Protein AF-A0A945V0R3-F1 (afdb_monomer)

pLDDT: mean 94.89, std 6.66, range [54.44, 98.31]

Structure (mmCIF, N/CA/C/O backbone):
data_AF-A0A945V0R3-F1
#
_entry.id   AF-A0A945V0R3-F1
#
loop_
_atom_site.group_PDB
_atom_site.id
_atom_site.type_symbol
_atom_site.label_atom_id
_atom_site.label_alt_id
_atom_site.label_co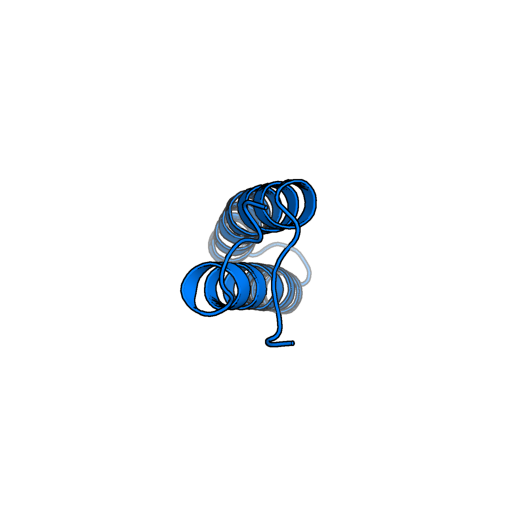mp_id
_atom_site.label_asym_id
_atom_site.label_entity_id
_atom_site.label_seq_id
_atom_site.pdbx_PDB_ins_code
_atom_site.Cartn_x
_atom_site.Cartn_y
_atom_site.Cartn_z
_atom_site.occupancy
_atom_site.B_iso_or_equiv
_atom_site.auth_seq_id
_atom_site.auth_comp_id
_atom_site.auth_asym_id
_atom_site.auth_atom_id
_atom_site.pdbx_PDB_model_num
ATOM 1 N N . MET A 1 1 ? 0.389 -0.742 -27.659 1.00 54.44 1 MET A N 1
ATOM 2 C CA . MET A 1 1 ? 0.917 -0.140 -26.417 1.00 54.44 1 MET A CA 1
ATOM 3 C C . MET A 1 1 ? 0.345 -0.924 -25.252 1.00 54.44 1 MET A C 1
ATOM 5 O O . MET A 1 1 ? -0.867 -1.091 -25.210 1.00 54.44 1 MET A O 1
ATOM 9 N N . GLY A 1 2 ? 1.196 -1.497 -24.398 1.00 79.69 2 GLY A N 1
ATOM 10 C CA . GLY A 1 2 ? 0.746 -2.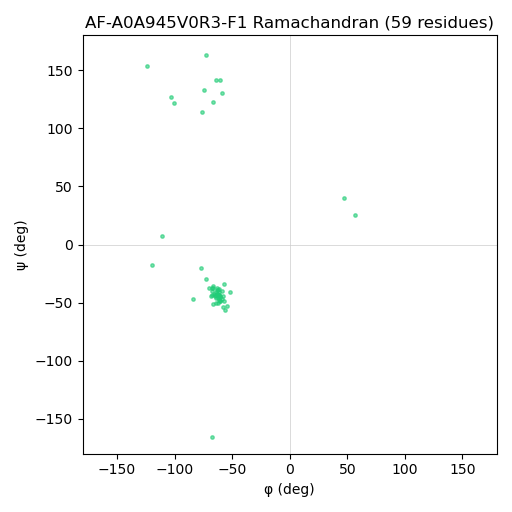077 -23.127 1.00 79.69 2 GLY A CA 1
ATOM 11 C C . GLY A 1 2 ? 0.377 -0.969 -22.138 1.00 79.69 2 GLY A C 1
ATOM 12 O O . GLY A 1 2 ? 0.754 0.180 -22.350 1.00 79.69 2 GLY A O 1
ATOM 13 N N . LEU A 1 3 ? -0.366 -1.302 -21.082 1.00 86.44 3 LEU A N 1
ATOM 14 C CA . LEU A 1 3 ? -0.604 -0.378 -19.973 1.00 86.44 3 LEU A CA 1
ATOM 15 C C . LEU A 1 3 ? 0.729 -0.130 -19.249 1.00 86.44 3 LEU A C 1
ATOM 17 O O . LEU A 1 3 ? 1.356 -1.091 -18.803 1.00 86.44 3 LEU A O 1
ATOM 21 N N . THR A 1 4 ? 1.150 1.129 -19.148 1.00 93.19 4 THR A N 1
ATOM 22 C CA . THR A 1 4 ? 2.355 1.556 -18.422 1.00 93.19 4 THR A CA 1
ATOM 23 C C . THR A 1 4 ? 1.994 2.599 -17.368 1.00 93.19 4 THR A C 1
ATOM 25 O O . THR A 1 4 ? 0.977 3.291 -17.476 1.00 93.19 4 THR A O 1
ATOM 28 N N . VAL A 1 5 ? 2.807 2.683 -16.316 1.00 91.81 5 VAL A N 1
ATOM 29 C CA . VAL A 1 5 ? 2.691 3.704 -15.267 1.00 91.81 5 VAL A CA 1
ATOM 30 C C . VAL A 1 5 ? 3.762 4.763 -15.500 1.00 91.81 5 VAL A C 1
ATOM 32 O O . VAL A 1 5 ? 4.940 4.434 -15.589 1.00 91.81 5 VAL A O 1
ATOM 35 N N . ASP A 1 6 ? 3.358 6.030 -15.562 1.00 94.38 6 ASP A N 1
ATOM 36 C CA . ASP A 1 6 ? 4.281 7.170 -15.558 1.00 94.38 6 ASP A CA 1
ATOM 37 C C . ASP A 1 6 ? 5.123 7.194 -14.258 1.00 94.38 6 ASP A C 1
ATOM 39 O O . ASP A 1 6 ? 4.575 6.919 -13.185 1.00 94.38 6 ASP A O 1
ATOM 43 N N . PRO A 1 7 ? 6.424 7.542 -14.287 1.00 94.31 7 PRO A N 1
ATOM 44 C CA . PRO A 1 7 ? 7.275 7.572 -13.094 1.00 94.31 7 PRO A CA 1
ATOM 45 C C . PRO A 1 7 ? 6.721 8.377 -11.914 1.00 94.31 7 PRO A C 1
ATOM 47 O O . PRO A 1 7 ? 6.804 7.923 -10.767 1.00 94.31 7 PRO A O 1
ATOM 50 N N . PHE A 1 8 ? 6.117 9.542 -12.164 1.00 95.06 8 PHE A N 1
ATOM 51 C CA . PHE A 1 8 ? 5.515 10.351 -11.105 1.00 95.06 8 PHE A CA 1
ATOM 52 C C . PHE A 1 8 ? 4.254 9.692 -10.553 1.00 95.06 8 PHE A C 1
ATOM 54 O O . PHE A 1 8 ? 4.035 9.706 -9.337 1.00 95.06 8 PHE A O 1
ATOM 61 N N . LEU A 1 9 ? 3.461 9.049 -11.414 1.00 95.69 9 LEU A N 1
ATOM 62 C CA . LEU A 1 9 ? 2.334 8.228 -10.977 1.00 95.69 9 LEU A CA 1
ATOM 63 C C . LEU A 1 9 ? 2.806 7.027 -10.138 1.00 95.69 9 LEU A C 1
ATOM 65 O O . LEU A 1 9 ? 2.194 6.720 -9.117 1.00 95.69 9 LEU A O 1
ATOM 69 N N . GLY A 1 10 ? 3.921 6.391 -10.503 1.00 95.75 10 GLY A N 1
ATOM 70 C CA . GLY A 1 10 ? 4.533 5.303 -9.736 1.00 95.75 10 GLY A CA 1
ATOM 71 C C . GLY A 1 10 ? 4.950 5.745 -8.330 1.00 95.75 10 GLY A C 1
ATOM 72 O O . GLY A 1 10 ? 4.624 5.080 -7.344 1.00 95.75 10 GLY A O 1
ATOM 73 N N . ILE A 1 11 ? 5.589 6.914 -8.218 1.00 97.00 11 ILE A N 1
ATOM 74 C CA . ILE A 1 11 ? 5.928 7.531 -6.925 1.00 97.00 11 ILE A CA 1
ATOM 75 C C . ILE A 1 11 ? 4.657 7.820 -6.117 1.00 97.00 11 ILE A C 1
ATOM 77 O O . ILE A 1 11 ? 4.596 7.510 -4.924 1.00 97.00 11 ILE A O 1
ATOM 81 N N . PHE A 1 12 ? 3.623 8.373 -6.754 1.00 97.50 12 PHE A N 1
ATOM 82 C CA . PHE A 1 12 ? 2.348 8.659 -6.099 1.00 97.50 12 PHE A CA 1
ATOM 83 C C . PHE A 1 12 ? 1.669 7.391 -5.558 1.00 97.50 12 PHE A C 1
ATOM 85 O O . PHE A 1 12 ? 1.193 7.386 -4.418 1.00 97.50 12 PHE A O 1
ATOM 92 N N . LEU A 1 13 ? 1.658 6.303 -6.335 1.00 97.50 13 LEU A N 1
ATOM 93 C CA . LEU A 1 13 ? 1.138 5.004 -5.902 1.00 97.50 13 LEU A CA 1
ATOM 94 C C . LEU A 1 13 ? 1.940 4.458 -4.715 1.00 97.50 13 LEU A C 1
ATOM 96 O O . LEU A 1 13 ? 1.355 3.933 -3.768 1.00 97.50 13 LEU A O 1
ATOM 100 N N . LEU A 1 14 ? 3.265 4.628 -4.717 1.00 97.69 14 LEU A N 1
ATOM 101 C CA . LEU A 1 14 ? 4.130 4.129 -3.648 1.00 97.69 14 LEU A CA 1
ATOM 102 C C . LEU A 1 14 ? 3.885 4.884 -2.337 1.00 97.69 14 LEU A C 1
ATOM 104 O O . LEU A 1 14 ? 3.724 4.268 -1.281 1.00 97.69 14 LEU A O 1
ATOM 108 N N . ILE A 1 15 ? 3.774 6.211 -2.409 1.00 98.31 15 IL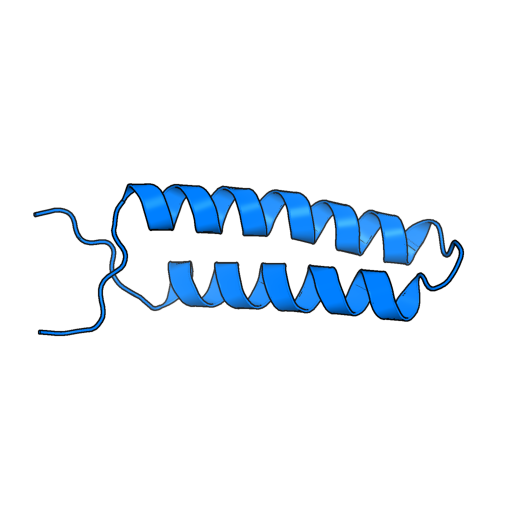E A N 1
ATOM 109 C CA . ILE A 1 15 ? 3.392 7.050 -1.267 1.00 98.31 15 ILE A CA 1
ATOM 110 C C . ILE A 1 15 ? 1.996 6.647 -0.773 1.00 98.31 15 ILE A C 1
ATOM 112 O O . ILE A 1 15 ? 1.814 6.390 0.419 1.00 98.31 15 ILE A O 1
ATOM 116 N N . SER A 1 16 ? 1.024 6.516 -1.678 1.00 97.94 16 SER A N 1
ATOM 117 C CA . SER A 1 16 ? -0.348 6.121 -1.338 1.00 97.94 16 SER A CA 1
ATOM 118 C C . SER A 1 16 ? -0.396 4.767 -0.629 1.00 97.94 16 SER A C 1
ATOM 120 O O . SER A 1 16 ? -1.056 4.646 0.404 1.00 97.94 16 SER A O 1
ATOM 122 N N . MET A 1 17 ? 0.360 3.778 -1.115 1.00 98.12 17 MET A N 1
ATOM 123 C CA . MET A 1 17 ? 0.493 2.456 -0.500 1.00 98.12 17 MET A CA 1
ATOM 124 C C . MET A 1 17 ? 0.995 2.549 0.947 1.00 98.12 17 MET A C 1
ATOM 126 O O . MET A 1 17 ? 0.396 1.953 1.845 1.00 98.12 17 MET A O 1
ATOM 130 N N . ILE A 1 18 ? 2.062 3.317 1.194 1.00 98.12 18 ILE A N 1
ATOM 131 C CA . ILE A 1 18 ? 2.676 3.442 2.525 1.00 98.12 18 ILE A CA 1
ATOM 132 C C . ILE A 1 18 ? 1.728 4.144 3.505 1.00 98.12 18 ILE A C 1
ATOM 134 O O . ILE A 1 18 ? 1.471 3.633 4.599 1.00 98.12 18 ILE A O 1
ATOM 138 N N . PHE A 1 19 ? 1.185 5.304 3.122 1.00 98.25 19 PHE A N 1
ATOM 139 C CA . PHE A 1 19 ? 0.323 6.091 4.006 1.00 98.25 19 PHE A CA 1
ATOM 140 C C . PHE A 1 19 ? -1.008 5.388 4.278 1.00 98.25 19 PHE A C 1
ATOM 142 O O . PHE A 1 19 ? -1.425 5.305 5.435 1.00 98.25 19 PHE A O 1
ATOM 149 N N . CYS A 1 20 ? -1.647 4.817 3.254 1.00 98.12 20 CYS A N 1
ATOM 150 C CA . CYS A 1 20 ? -2.894 4.079 3.444 1.00 98.12 20 CYS A CA 1
ATOM 151 C C . CYS A 1 20 ? -2.666 2.787 4.243 1.00 98.12 20 CYS A C 1
ATOM 153 O O . CYS A 1 20 ? -3.464 2.474 5.121 1.00 98.12 20 CYS A O 1
ATOM 155 N N . GLY A 1 21 ? -1.550 2.078 4.041 1.00 97.62 21 GLY A N 1
ATOM 156 C CA . GLY A 1 21 ? -1.200 0.911 4.858 1.00 97.62 21 GLY A CA 1
ATOM 157 C C . GLY A 1 21 ? -1.008 1.260 6.340 1.00 97.62 21 GLY A C 1
ATOM 158 O O . GLY A 1 21 ? -1.493 0.547 7.225 1.00 97.62 21 GLY A O 1
ATOM 159 N N . LYS A 1 22 ? -0.365 2.400 6.626 1.00 97.94 22 LYS A N 1
ATOM 160 C CA . LYS A 1 22 ? -0.241 2.927 7.991 1.00 97.94 22 LYS A CA 1
ATOM 161 C C . LYS A 1 22 ? -1.612 3.254 8.590 1.00 97.94 22 LYS A C 1
ATOM 163 O O . LYS A 1 22 ? -1.920 2.776 9.682 1.00 97.94 22 LYS A O 1
ATOM 168 N N . LEU A 1 23 ? -2.447 4.000 7.864 1.00 97.50 23 LEU A N 1
ATOM 169 C CA . LEU A 1 23 ? -3.789 4.380 8.317 1.00 97.50 23 LEU A CA 1
ATOM 170 C C . LEU A 1 23 ? -4.702 3.166 8.516 1.00 97.50 23 LEU A C 1
ATOM 172 O O . LEU A 1 23 ? -5.461 3.137 9.483 1.00 97.50 23 LEU A O 1
ATOM 176 N N . PHE A 1 24 ? -4.607 2.140 7.666 1.00 98.00 24 PHE A N 1
ATOM 177 C CA . PHE A 1 24 ? -5.295 0.864 7.871 1.00 98.00 24 PHE A CA 1
ATOM 178 C C . PHE A 1 24 ? -4.948 0.277 9.241 1.00 98.00 24 PHE A C 1
ATOM 180 O O . PHE A 1 24 ? -5.846 -0.006 10.033 1.00 98.00 24 PHE A O 1
ATOM 187 N N . ARG A 1 25 ? -3.650 0.149 9.545 1.00 97.25 25 ARG A N 1
ATOM 188 C CA . ARG A 1 25 ? -3.175 -0.432 10.807 1.00 97.25 25 ARG A CA 1
ATOM 189 C C . ARG A 1 25 ? -3.588 0.407 12.016 1.00 97.25 25 ARG A C 1
ATOM 191 O O . ARG A 1 25 ? -3.996 -0.153 13.030 1.00 97.25 25 ARG A O 1
ATOM 198 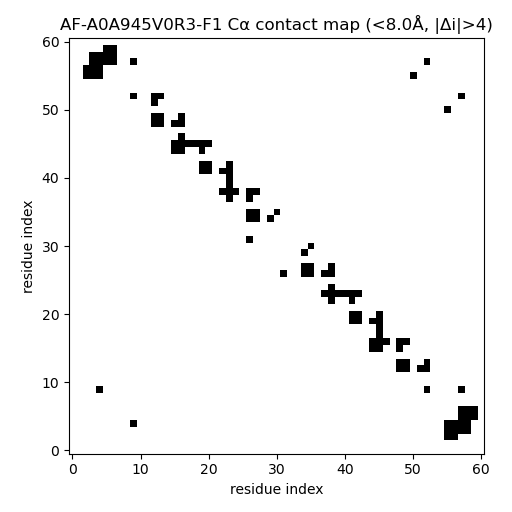N N . GLU A 1 26 ? -3.513 1.730 11.912 1.00 97.25 26 GLU A N 1
ATOM 199 C CA . GLU A 1 26 ? -3.958 2.641 12.972 1.00 97.25 26 GLU A CA 1
ATOM 200 C C . GLU A 1 26 ? -5.461 2.507 13.241 1.00 97.25 26 GLU A C 1
ATOM 202 O O . GLU A 1 26 ? -5.861 2.366 14.397 1.00 97.25 26 GLU A O 1
ATOM 207 N N . ASN A 1 27 ? -6.293 2.472 12.195 1.00 97.38 27 ASN A N 1
ATOM 208 C CA . ASN A 1 27 ? -7.738 2.280 12.343 1.00 97.38 27 ASN A CA 1
ATOM 209 C C . ASN A 1 27 ? -8.067 0.889 12.904 1.00 97.38 27 ASN A C 1
ATOM 211 O O . ASN A 1 27 ? -8.892 0.773 13.811 1.00 97.38 27 ASN A O 1
ATOM 215 N N . TRP A 1 28 ? -7.386 -0.156 12.428 1.00 96.12 28 TRP A N 1
ATOM 216 C CA . TRP A 1 28 ? -7.573 -1.529 12.902 1.00 96.12 28 TRP A CA 1
ATOM 217 C C . TRP A 1 28 ? -7.246 -1.693 14.395 1.00 96.12 28 TRP A C 1
ATOM 219 O O . TRP A 1 28 ? -7.948 -2.408 15.114 1.00 96.12 28 TRP A O 1
ATOM 229 N N . ASN A 1 29 ? -6.204 -1.004 14.869 1.00 96.56 29 ASN A N 1
ATOM 230 C CA . ASN A 1 29 ? -5.737 -1.102 16.251 1.00 96.56 29 ASN A CA 1
ATOM 231 C C . ASN A 1 29 ? -6.509 -0.190 17.211 1.00 96.56 29 ASN A C 1
ATOM 233 O O . ASN A 1 29 ? -6.931 -0.645 18.271 1.00 96.56 29 ASN A O 1
ATOM 237 N N . ASN A 1 30 ? -6.707 1.082 16.852 1.00 96.19 30 AS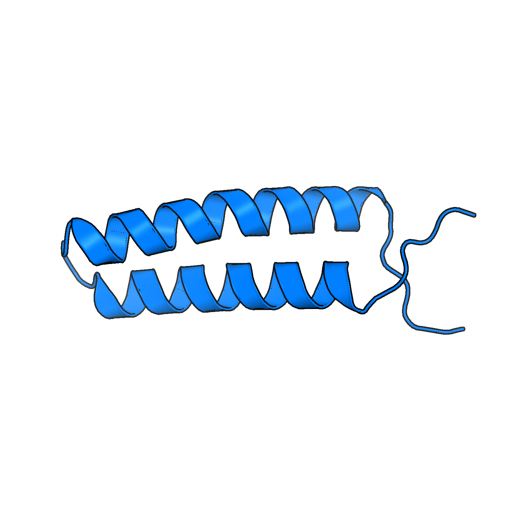N A N 1
ATOM 238 C CA . ASN A 1 30 ? -7.295 2.077 17.756 1.00 96.19 30 ASN A CA 1
ATOM 239 C C . ASN A 1 30 ? -8.817 1.933 17.882 1.00 96.19 30 ASN A C 1
ATOM 241 O O . ASN A 1 30 ? -9.399 2.425 18.846 1.00 96.19 30 ASN A O 1
ATOM 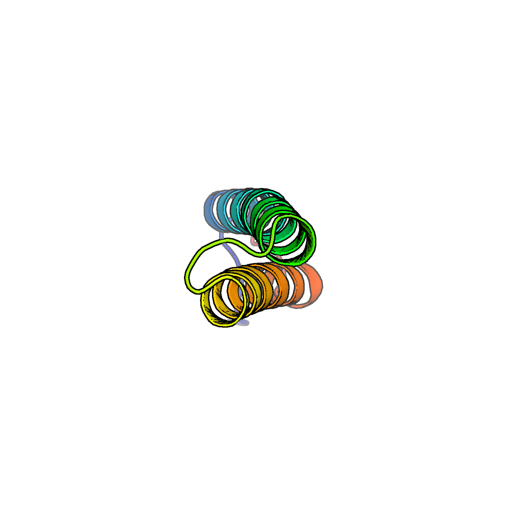245 N N . LYS A 1 31 ? -9.464 1.276 16.909 1.00 94.19 31 LYS A N 1
ATOM 246 C CA . LYS A 1 31 ? -10.900 0.953 16.896 1.00 94.19 31 LYS A CA 1
ATOM 247 C C . LYS A 1 31 ? -11.832 2.122 17.258 1.00 94.19 31 LYS A C 1
ATOM 249 O O . LYS A 1 31 ? -12.833 1.943 17.948 1.00 94.19 31 LYS A O 1
ATOM 254 N N . GLY A 1 32 ? -11.507 3.322 16.776 1.00 93.06 32 GLY A N 1
ATOM 255 C CA . GLY A 1 32 ? -12.329 4.521 16.947 1.00 93.06 32 GLY A CA 1
ATOM 256 C C . GLY A 1 32 ? -13.664 4.469 16.189 1.00 93.06 32 GLY A C 1
ATOM 257 O O . GLY A 1 32 ? -14.116 3.431 15.704 1.00 93.06 32 GLY A O 1
ATOM 258 N N . LYS A 1 33 ? -14.324 5.620 16.044 1.00 93.81 33 LYS A N 1
ATOM 259 C CA . LYS A 1 33 ? -15.594 5.703 15.308 1.00 93.81 33 LYS A CA 1
ATOM 260 C C . LYS A 1 33 ? -15.413 5.237 13.857 1.00 93.81 33 LYS A C 1
ATOM 262 O O . LYS A 1 33 ? -14.521 5.711 13.165 1.00 93.81 33 LYS A O 1
ATOM 267 N N . ASN A 1 34 ? -16.292 4.345 13.393 1.00 94.56 34 ASN A N 1
ATOM 268 C CA . ASN A 1 34 ? -16.289 3.801 12.027 1.00 94.56 34 ASN A CA 1
ATOM 269 C C . ASN A 1 34 ? -14.970 3.120 11.608 1.00 94.56 34 ASN A C 1
ATOM 271 O O . ASN A 1 34 ? -14.677 3.029 10.415 1.00 94.56 34 ASN A O 1
ATOM 275 N N . TRP A 1 35 ? -14.189 2.613 12.569 1.00 96.31 35 TRP A N 1
ATOM 276 C CA . TRP A 1 35 ? -12.859 2.060 12.308 1.00 96.31 35 TRP A CA 1
ATOM 277 C C . TRP A 1 35 ? -12.846 0.928 11.280 1.00 96.31 35 TRP A C 1
ATOM 279 O O . TRP A 1 35 ? -11.901 0.834 10.509 1.00 96.31 35 TRP A O 1
ATOM 289 N N . VAL A 1 36 ? -13.897 0.099 11.229 1.00 97.25 36 VAL A N 1
ATOM 290 C CA . VAL A 1 36 ? -14.005 -1.002 10.259 1.00 97.25 36 VAL A CA 1
ATOM 291 C C . VAL A 1 36 ? -14.061 -0.456 8.835 1.00 97.25 36 VAL A C 1
ATOM 293 O O . VAL A 1 36 ? -13.284 -0.879 7.986 1.00 97.25 36 VAL A O 1
ATOM 296 N N . ALA A 1 37 ? -14.950 0.508 8.578 1.00 97.00 37 ALA A N 1
ATOM 297 C CA . ALA A 1 37 ? -15.115 1.098 7.253 1.00 97.00 37 ALA A CA 1
ATOM 298 C C . ALA A 1 37 ? -13.856 1.861 6.818 1.00 97.00 37 ALA A C 1
ATOM 300 O O . ALA A 1 37 ? -13.402 1.696 5.689 1.00 97.00 37 ALA A O 1
ATOM 301 N N . LEU A 1 38 ? -13.263 2.645 7.726 1.00 97.00 38 LEU A N 1
ATOM 302 C CA . LEU A 1 38 ? -12.029 3.383 7.452 1.00 97.00 38 LEU A CA 1
ATOM 303 C C . LEU A 1 38 ? -10.847 2.444 7.209 1.00 97.00 38 LEU A C 1
ATOM 305 O O . LEU A 1 38 ? -10.116 2.636 6.242 1.00 97.00 38 LEU A O 1
ATOM 309 N N . ALA A 1 39 ? -10.684 1.403 8.031 1.00 97.50 39 ALA A N 1
ATOM 310 C CA . ALA A 1 39 ? -9.655 0.396 7.815 1.00 97.50 39 ALA A CA 1
ATOM 311 C C . ALA A 1 39 ? -9.818 -0.224 6.422 1.00 97.50 39 ALA A C 1
ATOM 313 O O . ALA A 1 39 ? -8.908 -0.120 5.605 1.00 97.50 39 ALA A O 1
ATOM 314 N N . TRP A 1 40 ? -10.984 -0.778 6.091 1.00 97.62 40 TRP A N 1
ATOM 315 C CA . TRP A 1 40 ? -11.186 -1.388 4.776 1.00 97.62 40 TRP A CA 1
ATOM 316 C C . TRP A 1 40 ? -10.973 -0.415 3.615 1.00 97.62 40 TRP A C 1
ATOM 318 O O . TRP A 1 40 ? -10.335 -0.798 2.638 1.00 97.62 40 TRP A O 1
ATOM 328 N N . PHE A 1 41 ? -11.416 0.839 3.731 1.00 98.00 41 PHE A N 1
ATOM 329 C CA . PHE A 1 41 ? -11.168 1.855 2.707 1.00 98.00 41 PHE A CA 1
ATOM 330 C C . PHE A 1 41 ? -9.666 2.052 2.452 1.00 98.00 41 PHE A C 1
ATOM 332 O O . PHE A 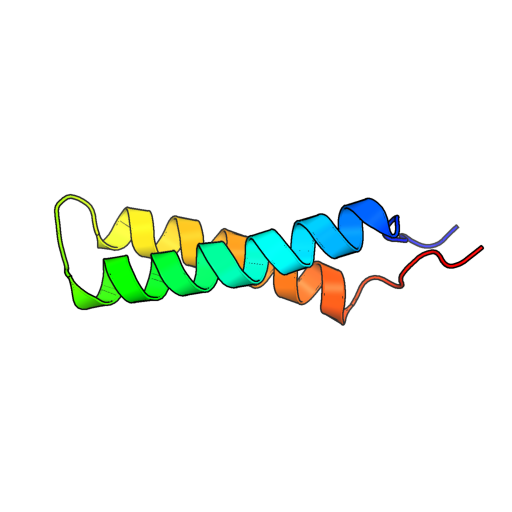1 41 ? -9.206 1.900 1.320 1.00 98.00 41 PHE A O 1
ATOM 339 N N . TYR A 1 42 ? -8.880 2.311 3.502 1.00 98.06 42 TYR A N 1
ATOM 340 C CA . TYR A 1 42 ? -7.432 2.487 3.362 1.00 98.06 42 TYR A CA 1
ATOM 341 C C . TYR A 1 42 ? -6.721 1.198 2.929 1.00 98.06 42 TYR A C 1
ATOM 343 O O . TYR A 1 42 ? -5.782 1.253 2.138 1.00 98.06 42 TYR A O 1
ATOM 351 N N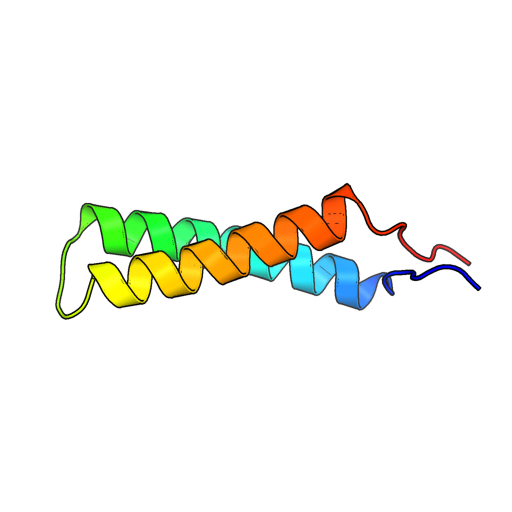 . GLY A 1 43 ? -7.184 0.038 3.396 1.00 97.75 43 GLY A N 1
ATOM 352 C CA . GLY A 1 43 ? -6.660 -1.264 2.990 1.00 97.75 43 GLY A CA 1
ATOM 353 C C . GLY A 1 43 ? -6.831 -1.507 1.490 1.00 97.75 43 GLY A C 1
ATOM 354 O O . GLY A 1 43 ? -5.863 -1.846 0.817 1.00 97.75 43 GLY A O 1
ATOM 355 N N . VAL A 1 44 ? -8.026 -1.252 0.946 1.00 98.25 44 VAL A N 1
ATOM 356 C CA . VAL A 1 44 ? -8.311 -1.407 -0.491 1.00 98.25 44 VAL A CA 1
ATOM 357 C C . VAL A 1 44 ? -7.447 -0.469 -1.332 1.00 98.25 44 VAL A C 1
ATOM 359 O O . VAL A 1 44 ? -6.855 -0.915 -2.314 1.00 98.25 44 VAL A O 1
ATOM 362 N N . VAL A 1 45 ? -7.311 0.802 -0.935 1.00 98.19 45 VAL A N 1
ATOM 363 C CA . VAL A 1 45 ? -6.456 1.767 -1.651 1.00 98.19 45 VAL A CA 1
ATOM 364 C C . VAL A 1 45 ? -4.986 1.335 -1.624 1.00 98.19 45 VAL A C 1
ATOM 366 O O . VAL A 1 45 ? -4.308 1.384 -2.655 1.00 98.19 45 VAL A O 1
ATOM 369 N N . ALA A 1 46 ? -4.491 0.866 -0.474 1.00 98.25 46 ALA A N 1
ATOM 370 C CA . ALA A 1 46 ? -3.120 0.381 -0.345 1.00 98.25 46 ALA A CA 1
ATOM 371 C C . ALA A 1 46 ? -2.870 -0.868 -1.205 1.00 98.25 46 ALA A C 1
ATOM 373 O O . ALA A 1 46 ? -1.879 -0.920 -1.933 1.00 98.25 46 ALA A O 1
ATOM 374 N N . SER A 1 47 ? -3.780 -1.847 -1.171 1.00 98.12 47 SER A N 1
ATOM 375 C CA . SER A 1 47 ? -3.684 -3.066 -1.980 1.00 98.12 47 SER A CA 1
ATOM 376 C C . SER A 1 47 ? -3.750 -2.773 -3.475 1.00 98.12 47 SER A C 1
ATOM 378 O O . SER A 1 47 ? -2.956 -3.324 -4.233 1.00 98.12 47 SER A O 1
ATOM 380 N N . PHE A 1 48 ? -4.646 -1.882 -3.908 1.00 98.12 48 PHE A N 1
ATOM 381 C CA . PHE A 1 48 ? -4.726 -1.478 -5.311 1.00 98.12 48 PHE A CA 1
ATOM 382 C C . PHE A 1 48 ? -3.427 -0.807 -5.773 1.00 98.12 48 PHE A C 1
ATOM 384 O O . PHE A 1 48 ? -2.898 -1.151 -6.827 1.00 98.12 48 PHE A O 1
ATOM 391 N N . SER A 1 49 ? -2.869 0.083 -4.947 1.00 97.50 49 SER A N 1
ATOM 392 C CA . SER A 1 49 ? -1.591 0.743 -5.236 1.00 97.50 49 SER A CA 1
ATOM 393 C C . SER A 1 49 ? -0.438 -0.261 -5.337 1.00 97.50 49 SER A C 1
ATOM 395 O O . SER A 1 49 ? 0.359 -0.192 -6.269 1.00 97.50 49 SER A O 1
ATOM 397 N N . PHE A 1 50 ? -0.384 -1.234 -4.420 1.00 97.69 50 PHE A N 1
ATOM 398 C CA . PHE A 1 50 ? 0.601 -2.315 -4.454 1.00 97.69 50 PHE A CA 1
ATOM 399 C C . PHE A 1 50 ? 0.489 -3.151 -5.732 1.00 97.69 50 PHE A C 1
ATOM 401 O O . PHE A 1 50 ? 1.496 -3.379 -6.396 1.00 97.69 50 PHE A O 1
ATOM 408 N N . PHE A 1 51 ? -0.719 -3.579 -6.109 1.00 97.81 51 PHE A N 1
ATOM 409 C CA . PHE A 1 51 ? -0.911 -4.382 -7.317 1.00 97.81 51 PHE A CA 1
ATOM 410 C C . PHE A 1 51 ? -0.603 -3.608 -8.596 1.00 97.81 51 PHE A C 1
ATOM 412 O O . PHE A 1 51 ? -0.009 -4.178 -9.509 1.00 97.81 51 PHE A O 1
ATOM 419 N N . ALA A 1 52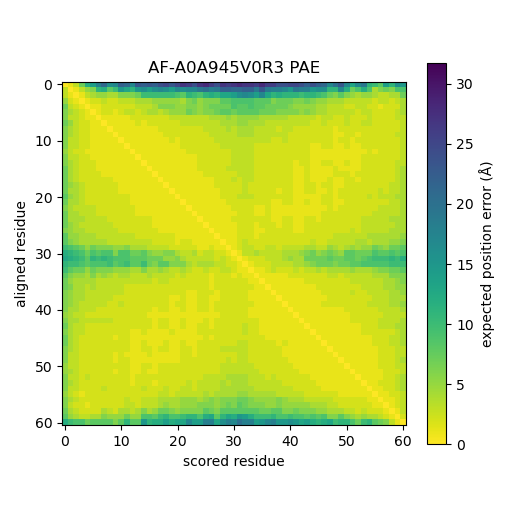 ? -0.943 -2.319 -8.649 1.00 96.00 52 ALA A N 1
ATOM 420 C CA . ALA A 1 52 ? -0.563 -1.463 -9.763 1.00 96.00 52 ALA A CA 1
ATOM 421 C C . ALA A 1 52 ? 0.966 -1.417 -9.927 1.00 96.00 52 ALA A C 1
ATOM 423 O O . ALA A 1 52 ? 1.463 -1.650 -11.023 1.00 96.00 52 ALA A O 1
ATOM 424 N N . ILE A 1 53 ? 1.714 -1.217 -8.838 1.00 95.62 53 ILE A N 1
ATOM 425 C CA . ILE A 1 53 ? 3.187 -1.199 -8.870 1.00 95.62 53 ILE A CA 1
ATOM 426 C C . ILE A 1 53 ? 3.776 -2.581 -9.192 1.00 95.62 53 ILE A C 1
ATOM 428 O O . ILE A 1 53 ? 4.760 -2.678 -9.918 1.00 95.62 53 ILE A O 1
ATOM 432 N N . ALA A 1 54 ? 3.206 -3.654 -8.640 1.00 96.50 54 ALA A N 1
ATOM 433 C CA . ALA A 1 54 ? 3.754 -5.002 -8.773 1.00 96.50 54 ALA A CA 1
ATOM 434 C C . ALA A 1 54 ? 3.567 -5.598 -10.176 1.00 96.50 54 ALA A C 1
ATOM 436 O O . ALA A 1 54 ? 4.372 -6.432 -10.590 1.00 96.50 54 ALA A O 1
ATOM 437 N N . PHE A 1 55 ? 2.504 -5.205 -10.887 1.00 96.44 55 PHE A N 1
ATOM 438 C CA . PHE A 1 55 ? 2.108 -5.849 -12.143 1.00 96.44 55 PHE A CA 1
ATOM 439 C C . PHE A 1 55 ? 2.089 -4.930 -13.364 1.00 96.44 55 PHE A C 1
ATOM 441 O O . PHE A 1 55 ? 2.091 -5.446 -14.482 1.00 96.44 55 PHE A O 1
ATOM 448 N N . ILE A 1 56 ? 2.072 -3.605 -13.193 1.00 95.31 56 ILE A N 1
ATOM 449 C CA . ILE A 1 56 ? 2.090 -2.670 -14.322 1.00 95.31 56 ILE A CA 1
ATOM 450 C C . ILE A 1 56 ? 3.520 -2.139 -14.500 1.00 95.31 56 ILE A C 1
ATOM 452 O O . ILE A 1 56 ? 4.074 -1.567 -13.560 1.00 95.31 56 ILE A O 1
ATOM 456 N N . PRO A 1 57 ? 4.142 -2.318 -15.680 1.00 94.06 57 PRO A N 1
ATOM 457 C CA . PRO A 1 57 ? 5.500 -1.849 -15.920 1.00 94.06 57 PRO A CA 1
ATOM 458 C C . PRO A 1 57 ? 5.589 -0.321 -15.845 1.00 94.06 57 PRO A C 1
ATOM 460 O O . PRO A 1 57 ? 4.701 0.401 -16.310 1.00 94.06 57 PRO A O 1
ATOM 463 N N . LEU A 1 58 ? 6.693 0.158 -15.275 1.00 93.75 58 LEU A N 1
ATOM 464 C CA . LEU A 1 58 ? 7.030 1.575 -15.243 1.00 93.75 58 LEU A CA 1
ATOM 465 C C . LEU A 1 58 ? 7.508 2.016 -16.626 1.00 93.75 58 LEU A C 1
ATOM 467 O O . LEU A 1 58 ? 8.350 1.346 -17.230 1.00 93.75 58 LEU A O 1
ATOM 471 N N . ASP A 1 59 ? 6.993 3.141 -17.106 1.00 93.00 59 ASP A N 1
ATOM 472 C CA . ASP A 1 59 ? 7.512 3.771 -18.311 1.00 93.00 59 ASP A CA 1
ATOM 473 C C . ASP A 1 59 ? 8.824 4.492 -17.983 1.00 93.00 59 ASP A C 1
ATOM 475 O O . ASP A 1 59 ? 8.850 5.413 -17.172 1.00 93.00 59 ASP A O 1
ATOM 479 N N . LEU A 1 60 ? 9.926 4.015 -18.555 1.00 83.81 60 LEU A N 1
ATOM 480 C CA . LEU A 1 60 ? 11.274 4.561 -18.355 1.00 83.81 60 LEU A CA 1
ATOM 481 C C . LEU A 1 60 ? 11.817 5.240 -19.619 1.00 83.81 60 LEU A C 1
ATOM 483 O O . LEU A 1 60 ? 13.010 5.547 -19.671 1.00 83.81 60 LEU A O 1
ATOM 487 N N . THR A 1 61 ? 10.976 5.385 -20.646 1.00 76.69 61 THR A N 1
ATOM 488 C CA . THR A 1 61 ? 11.352 5.972 -21.939 1.00 76.69 61 THR A CA 1
ATOM 489 C C . THR A 1 61 ? 11.210 7.485 -21.949 1.00 76.69 61 THR A C 1
ATOM 491 O O . THR A 1 61 ? 12.053 8.117 -22.626 1.00 76.69 61 THR A O 1
#

Solvent-accessible surface area (backbone atoms only — not comparable to full-atom values): 3280 Å² total; per-residue (Å²): 134,78,80,62,35,51,59,68,56,49,52,50,31,51,52,45,22,54,54,22,44,50,50,16,53,48,26,64,71,69,58,54,90,66,17,69,63,53,14,51,53,25,41,52,53,14,51,52,26,47,51,47,64,75,71,38,51,71,54,86,126

Sequence (61 aa):
MGLTVDPFLGIFLLISMIFCGKLFRENWNNKGKNWVALAWFYGVVASFSFFAIAFIPLDLT

Mean predicted aligned error: 3.37 Å

Foldseek 3Di:
DAAAAEPVSLVVLVVLLVVLVVQLVVLVPVVPPPSVVSNVVSVVSNVVSVCCNVPHHHDPD

Secondary structure (DSSP, 8-state):
----B-HHHHHHHHHHHHHHHHHHHHHHHH--TTHHHHHHHHHHHHHHHHHHHHHSPB---

Radius of gyration: 13.82 Å; Cα contacts (8 Å, |Δi|>4): 64; chains: 1; bounding box: 28×16×44 Å

Nearest PDB structures (foldseek):
  8h9e-assembly1_G  TM=9.074E-01  e=8.134E+00  Homo sapiens
  3tul-assembly5_B  TM=7.567E-01  e=4.544E+00  Salmonella enterica subsp. enterica serovar Typhimurium
  1z0p-assembly1_A-2  TM=9.121E-01  e=9.876E+00  Streptococcus pyogenes M1 GAS
  7sat-assembly1_D  TM=6.477E-01  e=5.518E+00  Porphyromonas gingivalis ATCC 33277